Protein AF-A0A7L9FG25-F1 (afdb_monomer_lite)

Organism: NCBI:txid2776706

pLDDT: mean 72.59, std 17.04, range [44.47, 93.38]

Foldseek 3Di:
DDDDDDPPPPDPDDDDDDPPPDDPDPPPDDPFDAAPVPRHGFDQDPVVRWTADPVVRDTHD

Structure (mmCIF, N/CA/C/O backbone):
data_AF-A0A7L9FG25-F1
#
_entry.id   AF-A0A7L9FG25-F1
#
loop_
_atom_site.group_PDB
_atom_site.id
_atom_site.type_symbol
_atom_site.label_atom_id
_atom_site.label_alt_id
_atom_site.label_comp_id
_atom_site.label_asym_id
_atom_site.label_entity_id
_atom_site.label_seq_id
_atom_site.pdbx_PDB_ins_code
_atom_site.Cartn_x
_atom_site.Cartn_y
_atom_site.Cartn_z
_atom_site.occupancy
_atom_site.B_iso_or_equiv
_atom_site.auth_seq_id
_atom_site.auth_comp_id
_atom_site.auth_asym_id
_atom_site.auth_atom_id
_atom_site.pdbx_PDB_model_num
ATOM 1 N N . MET A 1 1 ? 47.631 -21.689 -48.216 1.00 52.28 1 MET A N 1
ATOM 2 C CA . MET A 1 1 ? 47.399 -20.980 -46.938 1.00 52.28 1 MET A CA 1
ATOM 3 C C . MET A 1 1 ? 46.494 -19.796 -47.247 1.00 52.28 1 MET A C 1
ATOM 5 O O . MET A 1 1 ? 46.985 -18.769 -47.686 1.00 52.28 1 MET A O 1
ATOM 9 N N . ASN A 1 2 ? 45.174 -19.974 -47.137 1.00 44.47 2 ASN A N 1
ATOM 10 C CA . ASN A 1 2 ? 44.191 -18.944 -47.486 1.00 44.47 2 ASN A CA 1
ATOM 11 C C . ASN A 1 2 ? 43.645 -18.320 -46.204 1.00 44.47 2 ASN A C 1
ATOM 13 O O . ASN A 1 2 ? 42.958 -18.993 -45.438 1.00 44.47 2 ASN A O 1
ATOM 17 N N . LEU A 1 3 ? 43.950 -17.044 -45.980 1.00 54.91 3 LEU A N 1
ATOM 18 C CA . LEU A 1 3 ? 43.373 -16.260 -44.896 1.00 54.91 3 LEU A CA 1
ATOM 19 C C . LEU A 1 3 ? 42.117 -15.561 -45.436 1.00 54.91 3 LEU A C 1
ATOM 21 O O . LEU A 1 3 ? 42.209 -14.624 -46.226 1.00 54.91 3 LEU A O 1
ATOM 25 N N . VAL A 1 4 ? 40.940 -16.072 -45.074 1.00 59.66 4 VAL A N 1
ATOM 26 C CA . VAL A 1 4 ? 39.651 -15.494 -45.474 1.00 59.66 4 VAL A CA 1
ATOM 27 C C . VAL A 1 4 ? 39.354 -14.280 -44.596 1.00 59.66 4 VAL A C 1
ATOM 29 O O . VAL A 1 4 ? 39.183 -14.403 -43.383 1.00 59.66 4 VAL A O 1
ATOM 32 N N . LEU A 1 5 ? 39.280 -13.118 -45.244 1.00 57.72 5 LEU A N 1
ATOM 33 C CA . LEU A 1 5 ? 38.726 -11.868 -44.731 1.00 57.72 5 LEU A CA 1
ATOM 34 C C . LEU A 1 5 ? 37.354 -12.110 -44.085 1.00 57.72 5 LEU A C 1
ATOM 36 O O . LEU A 1 5 ? 36.434 -12.601 -44.736 1.00 57.72 5 LEU A O 1
ATOM 40 N N . LYS A 1 6 ? 37.197 -11.712 -42.823 1.00 56.91 6 LYS A N 1
ATOM 41 C CA . LYS A 1 6 ? 35.886 -11.556 -42.185 1.00 56.91 6 LYS A CA 1
ATOM 42 C C . LYS A 1 6 ? 35.772 -10.145 -41.630 1.00 56.91 6 LYS A C 1
ATOM 44 O O . LYS A 1 6 ? 35.912 -9.923 -40.434 1.00 56.91 6 LYS A O 1
ATOM 49 N N . VAL A 1 7 ? 35.522 -9.194 -42.523 1.00 59.94 7 VAL A N 1
ATOM 50 C CA . VAL A 1 7 ? 34.829 -7.959 -42.157 1.00 59.94 7 VAL A CA 1
ATOM 51 C C . VAL A 1 7 ? 33.374 -8.154 -42.565 1.00 59.94 7 VAL A C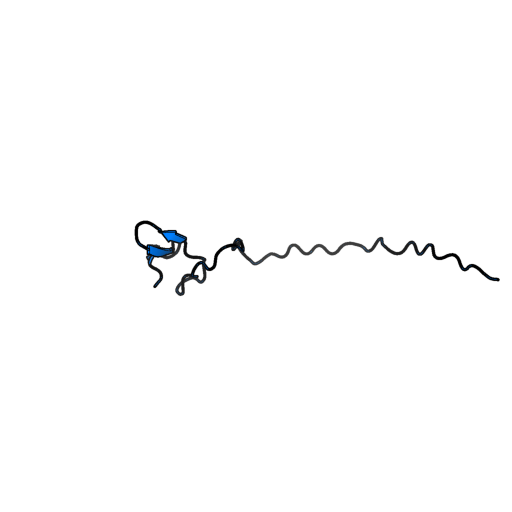 1
ATOM 53 O O . VAL A 1 7 ? 33.004 -7.979 -43.719 1.00 59.94 7 VAL A O 1
ATOM 56 N N . THR A 1 8 ? 32.551 -8.644 -41.642 1.00 55.38 8 THR A N 1
ATOM 57 C CA . THR A 1 8 ? 31.100 -8.678 -41.839 1.00 55.38 8 THR A CA 1
ATOM 58 C C . THR A 1 8 ? 30.519 -7.435 -41.185 1.00 55.38 8 THR A C 1
ATOM 60 O O . THR A 1 8 ? 30.202 -7.428 -39.997 1.00 55.38 8 THR A O 1
ATOM 63 N N . ASP A 1 9 ? 30.429 -6.386 -41.997 1.00 58.88 9 ASP A N 1
ATOM 64 C CA . ASP A 1 9 ? 29.655 -5.158 -41.808 1.00 58.88 9 ASP A CA 1
ATOM 65 C C . ASP A 1 9 ? 28.143 -5.478 -41.785 1.00 58.88 9 ASP A C 1
ATOM 67 O O . ASP A 1 9 ? 27.384 -5.160 -42.691 1.00 58.88 9 ASP A O 1
ATOM 71 N N . GLN A 1 10 ? 27.694 -6.229 -40.780 1.00 57.81 10 GLN A N 1
ATOM 72 C CA . GLN A 1 10 ? 26.279 -6.545 -40.574 1.00 57.81 10 GLN A CA 1
ATOM 73 C C . GLN A 1 10 ? 25.869 -6.154 -39.160 1.00 57.81 10 GLN A C 1
ATOM 75 O O . GLN A 1 10 ? 25.709 -7.009 -38.293 1.00 57.81 10 GLN A O 1
ATOM 80 N N . ALA A 1 11 ? 25.691 -4.857 -38.915 1.00 58.59 11 ALA A N 1
ATOM 81 C CA . ALA A 1 11 ? 25.033 -4.406 -37.689 1.00 58.59 11 ALA A CA 1
ATOM 82 C C . ALA A 1 11 ? 24.369 -3.021 -37.803 1.00 58.59 11 ALA A C 1
ATOM 84 O O . ALA A 1 11 ? 24.335 -2.280 -36.827 1.00 58.59 11 ALA A O 1
ATOM 85 N N . VAL A 1 12 ? 23.790 -2.665 -38.954 1.00 58.47 12 VAL A N 1
ATOM 86 C CA . VAL A 1 12 ? 22.761 -1.609 -38.994 1.00 58.47 12 VAL A CA 1
ATOM 87 C C . VAL A 1 12 ? 21.418 -2.285 -39.243 1.00 58.47 12 VAL A C 1
ATOM 89 O O . VAL A 1 12 ? 21.015 -2.483 -40.383 1.00 58.47 12 VAL A O 1
ATOM 92 N N . LYS A 1 13 ? 20.742 -2.695 -38.161 1.00 62.38 13 LYS A N 1
ATOM 93 C CA . LYS A 1 13 ? 19.3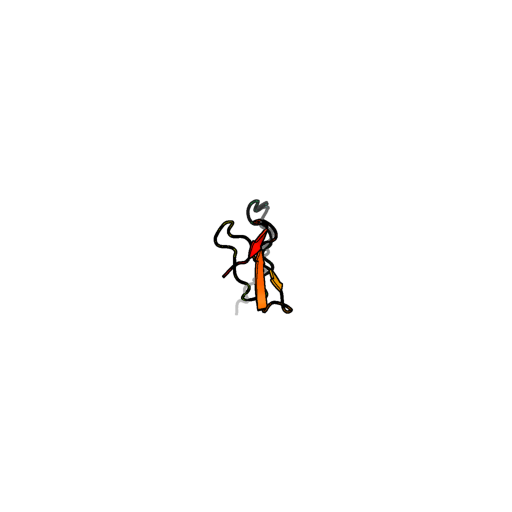64 -3.202 -38.202 1.00 62.38 13 LYS A CA 1
ATOM 94 C C . LYS A 1 13 ? 18.433 -2.228 -37.481 1.00 62.38 13 LYS A C 1
ATOM 96 O O . LYS A 1 13 ? 18.245 -2.282 -36.273 1.00 62.38 13 LYS A O 1
ATOM 101 N N . GLU A 1 14 ? 17.977 -1.271 -38.275 1.00 62.44 14 GLU A N 1
ATOM 102 C CA . GLU A 1 14 ? 16.610 -0.758 -38.386 1.00 62.44 14 GLU A CA 1
ATOM 103 C C . GLU A 1 14 ? 15.668 -0.922 -37.176 1.00 62.44 14 GLU A C 1
ATOM 105 O O . GLU A 1 14 ? 15.209 -2.012 -36.847 1.00 62.44 14 GLU A O 1
ATOM 110 N N . HIS A 1 15 ? 15.326 0.231 -36.591 1.00 61.12 15 HIS A N 1
ATOM 111 C CA . HIS A 1 15 ? 13.974 0.625 -36.177 1.00 61.12 15 HIS A CA 1
ATOM 112 C C . HIS A 1 15 ? 13.038 -0.489 -35.666 1.00 61.12 15 HIS A C 1
ATOM 114 O O . HIS A 1 15 ? 12.226 -1.041 -36.407 1.00 61.12 15 HIS A O 1
ATOM 120 N N . GLN A 1 16 ? 13.005 -0.673 -34.344 1.00 55.94 16 GLN A N 1
ATOM 121 C CA . GLN A 1 16 ? 11.776 -1.080 -33.668 1.00 55.94 16 GLN A CA 1
ATOM 122 C C . GLN A 1 16 ? 11.512 -0.151 -32.487 1.00 55.94 16 GLN A C 1
ATOM 124 O O . GLN A 1 16 ? 12.001 -0.332 -31.374 1.00 55.94 16 GLN A O 1
ATOM 129 N N . ILE A 1 17 ? 10.705 0.869 -32.766 1.00 61.72 17 ILE A N 1
ATOM 130 C CA . ILE A 1 17 ? 9.969 1.616 -31.760 1.00 61.72 17 ILE A CA 1
ATOM 131 C C . ILE A 1 17 ? 9.152 0.600 -30.949 1.00 61.72 17 ILE A C 1
ATOM 133 O O . ILE A 1 17 ? 8.175 0.043 -31.443 1.00 61.72 17 ILE A O 1
ATOM 137 N N . VAL A 1 18 ? 9.542 0.361 -29.700 1.00 58.59 18 VAL A N 1
ATOM 138 C CA . VAL A 1 18 ? 8.654 -0.189 -28.674 1.00 58.59 18 VAL A CA 1
ATOM 139 C C . VAL A 1 18 ? 8.569 0.829 -27.550 1.00 58.59 18 VAL A C 1
ATOM 141 O O . VAL A 1 18 ? 9.233 0.727 -26.524 1.00 58.59 18 VAL A O 1
ATOM 144 N N . VAL A 1 19 ? 7.714 1.838 -27.724 1.00 56.88 19 VAL A N 1
ATOM 145 C CA . VAL A 1 19 ? 7.129 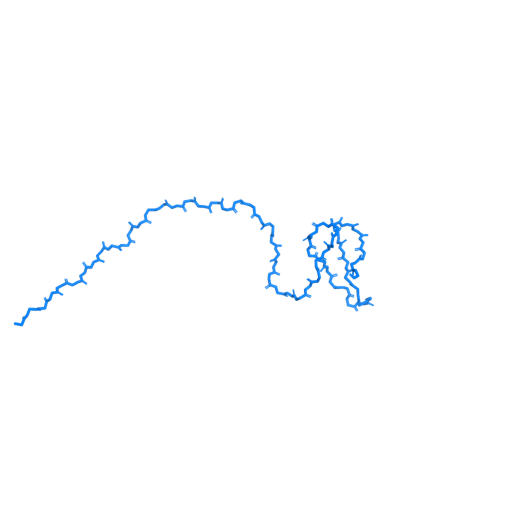2.489 -26.550 1.00 56.88 19 VAL A CA 1
ATOM 146 C C . VAL A 1 19 ? 6.260 1.437 -25.869 1.00 56.88 19 VAL A C 1
ATOM 148 O O . VAL A 1 19 ? 5.085 1.264 -26.183 1.00 56.88 19 VAL A O 1
ATOM 151 N N . LYS A 1 20 ? 6.876 0.662 -24.972 1.00 60.22 20 LYS A N 1
ATOM 152 C CA . LYS A 1 20 ? 6.182 -0.202 -24.023 1.00 60.22 20 LYS A CA 1
ATOM 153 C C . LYS A 1 20 ? 5.428 0.719 -23.065 1.00 60.22 20 LYS A C 1
ATOM 155 O O . LYS A 1 20 ? 5.870 1.010 -21.962 1.00 60.22 20 LYS A O 1
ATOM 160 N N . VAL A 1 21 ? 4.289 1.225 -23.525 1.00 66.81 21 VAL A N 1
ATOM 161 C CA . VAL A 1 21 ? 3.209 1.608 -22.628 1.00 66.81 21 VAL A CA 1
ATOM 162 C C . VAL A 1 21 ? 2.834 0.366 -21.816 1.00 66.81 21 VAL A C 1
ATOM 164 O O . VAL A 1 21 ? 2.876 -0.748 -22.344 1.00 66.81 21 VAL A O 1
ATOM 167 N N . LEU A 1 22 ? 2.445 0.599 -20.558 1.00 62.41 22 LEU A N 1
ATOM 168 C CA . LEU A 1 22 ? 1.987 -0.350 -19.528 1.00 62.41 22 LEU A CA 1
ATOM 169 C C . LEU A 1 22 ? 3.078 -0.827 -18.546 1.00 62.41 22 LEU A C 1
ATOM 171 O O . LEU A 1 22 ? 3.725 -1.851 -18.757 1.00 62.41 22 LEU A O 1
ATOM 175 N N . GLY A 1 23 ? 3.190 -0.121 -17.414 1.00 51.88 23 GLY A N 1
ATOM 176 C CA . GLY A 1 23 ? 3.777 -0.667 -16.187 1.00 51.88 23 GLY A CA 1
ATOM 177 C C . GLY A 1 23 ? 4.445 0.372 -15.297 1.00 51.88 23 GLY A C 1
ATOM 178 O O . GLY A 1 23 ? 5.661 0.498 -15.322 1.00 51.88 23 GLY A O 1
ATOM 179 N N . SER A 1 24 ? 3.648 1.116 -14.528 1.00 50.47 24 SER A N 1
ATOM 180 C CA . SER A 1 24 ? 4.088 2.037 -13.476 1.00 50.47 24 SER A CA 1
ATOM 181 C C . SER A 1 24 ? 5.274 1.506 -12.672 1.00 50.47 24 SER A C 1
ATOM 183 O O . SER A 1 24 ? 5.253 0.368 -12.206 1.00 50.47 24 SER A O 1
ATOM 185 N N . GLY A 1 25 ? 6.274 2.368 -12.482 1.00 56.53 25 GLY A N 1
ATOM 186 C CA . GLY A 1 25 ? 7.487 2.079 -11.732 1.00 56.53 25 GLY A CA 1
ATOM 187 C C . GLY A 1 25 ? 7.209 1.495 -10.351 1.00 56.53 25 GLY A C 1
ATOM 188 O O . GLY A 1 25 ? 6.815 2.202 -9.426 1.00 56.53 25 GLY A O 1
ATOM 189 N N . VAL A 1 26 ? 7.481 0.203 -10.207 1.00 48.62 26 VAL A N 1
ATOM 190 C CA . VAL A 1 26 ? 7.878 -0.362 -8.927 1.00 48.62 26 VAL A CA 1
ATOM 191 C C . VAL A 1 26 ? 9.395 -0.461 -8.968 1.00 48.62 26 VAL A C 1
ATOM 193 O O . VAL A 1 26 ? 9.968 -1.300 -9.655 1.00 48.62 26 VAL A O 1
ATOM 196 N N . SER A 1 27 ? 10.050 0.489 -8.307 1.00 52.97 27 SER A N 1
ATOM 197 C CA . SER A 1 27 ? 11.494 0.486 -8.118 1.00 52.97 27 SER A CA 1
ATOM 198 C C . SER A 1 27 ? 11.875 -0.791 -7.376 1.00 52.97 27 SER A C 1
ATOM 200 O O . SER A 1 27 ? 11.547 -0.983 -6.205 1.00 52.97 27 SER A O 1
ATOM 202 N N . GLU A 1 28 ? 12.524 -1.677 -8.108 1.00 53.25 28 GLU A N 1
ATOM 203 C CA . GLU A 1 28 ? 13.008 -2.985 -7.702 1.00 53.25 28 GLU A CA 1
ATOM 204 C C . GLU A 1 28 ? 14.128 -2.834 -6.659 1.00 53.25 28 GLU A C 1
ATOM 206 O O . GLU A 1 28 ? 15.297 -2.848 -7.015 1.00 53.25 28 GLU A O 1
ATOM 211 N N . ALA A 1 29 ? 13.798 -2.593 -5.380 1.00 51.44 29 ALA A N 1
ATOM 212 C CA . ALA A 1 29 ? 14.774 -2.626 -4.274 1.00 51.44 29 ALA A CA 1
ATOM 213 C C . ALA A 1 29 ? 14.139 -2.557 -2.869 1.00 51.44 29 ALA A C 1
ATOM 215 O O . ALA A 1 29 ? 14.541 -1.762 -2.023 1.00 51.44 29 ALA A O 1
ATOM 216 N N . SER A 1 30 ? 13.143 -3.383 -2.572 1.00 48.34 30 SER A N 1
ATOM 217 C CA . SER A 1 30 ? 12.900 -3.824 -1.195 1.00 48.34 30 SER A CA 1
ATOM 218 C C . SER A 1 30 ? 11.934 -4.990 -1.251 1.00 48.34 30 SER A C 1
ATOM 220 O O . SER A 1 30 ? 11.024 -4.974 -2.074 1.00 48.34 30 SER A O 1
ATOM 222 N N . ALA A 1 31 ? 12.059 -5.966 -0.360 1.00 57.22 31 ALA A N 1
ATOM 223 C CA . ALA A 1 31 ? 10.999 -6.936 -0.090 1.00 57.22 31 ALA A CA 1
ATOM 224 C C . ALA A 1 31 ? 9.788 -6.240 0.582 1.00 57.22 31 ALA A C 1
ATOM 226 O O . ALA A 1 31 ? 9.333 -6.623 1.657 1.00 57.22 31 ALA A O 1
ATOM 227 N N . GLY A 1 32 ? 9.321 -5.136 -0.004 1.00 65.69 32 GLY A N 1
ATOM 228 C CA . GLY A 1 32 ? 8.202 -4.344 0.453 1.00 65.69 32 GLY A CA 1
ATOM 229 C C . GLY A 1 32 ? 6.917 -5.056 0.078 1.00 65.69 32 GLY A C 1
ATOM 230 O O . GLY A 1 32 ? 6.744 -5.496 -1.058 1.00 65.69 32 GLY A O 1
ATOM 231 N N . ARG A 1 33 ? 6.009 -5.192 1.043 1.00 81.19 33 ARG A N 1
ATOM 232 C CA . ARG A 1 33 ? 4.697 -5.775 0.774 1.00 81.19 33 ARG A CA 1
ATOM 233 C C . ARG A 1 33 ? 3.944 -4.946 -0.263 1.00 81.19 33 ARG A C 1
ATOM 235 O O . ARG A 1 33 ? 3.956 -3.717 -0.226 1.00 81.19 33 ARG A O 1
ATOM 242 N N . VAL A 1 34 ? 3.220 -5.630 -1.138 1.00 89.69 34 VAL A N 1
ATOM 243 C CA . VAL A 1 34 ? 2.221 -5.018 -2.020 1.00 89.69 34 VAL A CA 1
ATOM 244 C C . VAL A 1 34 ? 0.874 -4.938 -1.306 1.00 89.69 34 VAL A C 1
ATOM 246 O O . VAL A 1 34 ? 0.546 -5.783 -0.474 1.00 89.69 34 VAL A O 1
ATOM 249 N N . CYS A 1 35 ? 0.079 -3.916 -1.609 1.00 90.81 35 CYS A N 1
ATOM 250 C CA . CYS A 1 35 ? -1.271 -3.794 -1.078 1.00 90.81 35 CYS A CA 1
ATOM 251 C C . CYS A 1 35 ? -2.200 -4.808 -1.771 1.00 90.81 35 CYS A C 1
ATOM 253 O O . CYS A 1 35 ? -2.368 -4.717 -2.987 1.00 90.81 35 CYS A O 1
ATOM 255 N N . PRO A 1 36 ? -2.877 -5.713 -1.041 1.00 88.12 36 PRO A N 1
ATOM 256 C CA . PRO A 1 36 ? -3.770 -6.706 -1.647 1.00 88.12 36 PRO A CA 1
ATOM 257 C C . PRO A 1 36 ? -5.037 -6.089 -2.257 1.00 88.12 36 PRO A C 1
ATOM 259 O O . PRO A 1 36 ? -5.700 -6.722 -3.068 1.00 88.12 36 PRO A O 1
ATOM 262 N N . THR A 1 37 ? -5.390 -4.853 -1.886 1.00 89.81 37 THR A N 1
ATOM 263 C CA . THR A 1 37 ? -6.585 -4.171 -2.408 1.00 89.81 37 THR A CA 1
ATOM 264 C C . THR A 1 37 ? -6.361 -3.548 -3.785 1.00 89.81 37 THR A C 1
ATOM 266 O O . THR A 1 37 ? -7.276 -3.546 -4.600 1.00 89.81 37 THR A O 1
ATOM 269 N N . CYS A 1 38 ? -5.1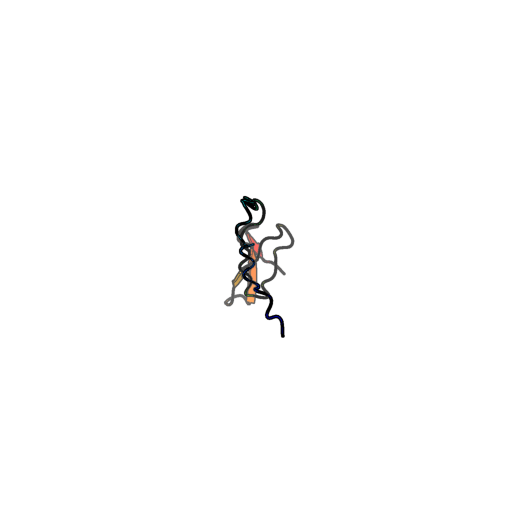76 -2.990 -4.050 1.00 91.56 38 CYS A N 1
ATOM 270 C CA . CYS A 1 38 ? -4.908 -2.258 -5.297 1.00 91.56 38 CYS A CA 1
ATOM 271 C C . CYS A 1 38 ? -3.684 -2.746 -6.079 1.00 91.56 38 CYS A C 1
ATOM 273 O O . CYS A 1 38 ? -3.436 -2.245 -7.169 1.00 91.56 38 CYS A O 1
ATOM 275 N N . GLY A 1 39 ? -2.894 -3.673 -5.531 1.00 86.81 39 GLY A N 1
ATOM 276 C CA . GLY A 1 39 ? -1.689 -4.208 -6.170 1.00 86.81 39 GLY A CA 1
ATOM 277 C C . GLY A 1 39 ? -0.485 -3.260 -6.191 1.00 86.81 39 GLY A C 1
ATOM 278 O O . GLY A 1 39 ? 0.556 -3.621 -6.730 1.00 86.81 39 GLY A O 1
ATOM 279 N N . LEU A 1 40 ? -0.592 -2.061 -5.607 1.00 87.56 40 LEU A N 1
ATOM 280 C CA . LEU A 1 40 ? 0.509 -1.092 -5.544 1.00 87.56 40 LEU A CA 1
ATOM 281 C C . LEU A 1 40 ? 1.457 -1.382 -4.368 1.00 87.56 40 LEU A C 1
ATOM 283 O O . LEU A 1 40 ? 1.010 -1.921 -3.350 1.00 87.56 40 LEU A O 1
ATOM 287 N N . PRO A 1 41 ? 2.743 -0.995 -4.458 1.00 88.50 41 PRO A N 1
ATOM 288 C CA . PRO A 1 41 ? 3.691 -1.171 -3.362 1.00 88.50 41 PRO A CA 1
ATOM 289 C C . PRO A 1 41 ? 3.255 -0.375 -2.126 1.00 88.50 41 PRO A C 1
ATOM 291 O O . PRO A 1 41 ? 2.839 0.782 -2.223 1.00 88.50 41 PRO A O 1
ATOM 294 N N . ALA A 1 42 ? 3.342 -0.999 -0.953 1.00 90.62 42 ALA A N 1
ATOM 295 C CA . ALA A 1 42 ? 3.109 -0.339 0.323 1.00 90.62 42 ALA A CA 1
ATOM 296 C C . ALA A 1 42 ? 4.435 0.147 0.920 1.00 90.62 42 ALA A C 1
ATOM 298 O O . ALA A 1 42 ? 5.475 -0.498 0.790 1.00 90.62 42 ALA A O 1
ATOM 299 N N . THR A 1 43 ? 4.396 1.280 1.614 1.00 90.12 43 THR A N 1
ATOM 300 C CA . THR A 1 43 ? 5.575 1.853 2.269 1.00 90.12 43 THR A CA 1
ATOM 301 C C . THR A 1 43 ? 5.673 1.330 3.693 1.00 90.12 43 THR A C 1
ATOM 303 O O . THR A 1 43 ? 4.693 1.361 4.438 1.00 90.12 43 THR A O 1
ATOM 306 N N . TYR A 1 44 ? 6.856 0.862 4.088 1.00 90.88 44 TYR A N 1
ATOM 307 C CA . TYR A 1 44 ? 7.115 0.469 5.468 1.00 90.88 44 TYR A CA 1
ATOM 308 C C . TYR A 1 44 ? 7.309 1.704 6.353 1.00 90.88 44 TYR A C 1
ATOM 310 O O . TYR A 1 44 ? 8.186 2.530 6.100 1.00 90.88 44 TYR A O 1
ATOM 318 N N . ILE A 1 45 ? 6.500 1.826 7.404 1.00 90.94 45 ILE A N 1
ATOM 319 C CA . ILE A 1 45 ? 6.606 2.887 8.404 1.00 90.94 45 ILE A CA 1
ATOM 320 C C . ILE A 1 45 ? 7.364 2.325 9.604 1.00 90.94 45 ILE A C 1
ATOM 322 O O . ILE A 1 45 ? 6.794 1.607 10.428 1.00 90.94 45 ILE A O 1
ATOM 326 N N . ASN A 1 46 ? 8.646 2.681 9.718 1.00 90.81 46 ASN A N 1
ATOM 327 C CA . ASN A 1 46 ? 9.531 2.149 10.757 1.00 90.81 46 ASN A CA 1
ATOM 328 C C . ASN A 1 46 ? 9.065 2.486 12.182 1.00 90.81 46 ASN A C 1
ATOM 330 O O . ASN A 1 46 ? 9.242 1.683 13.081 1.00 90.81 46 ASN A O 1
ATOM 334 N N . SER A 1 47 ? 8.419 3.634 12.399 1.00 91.81 47 SER A N 1
ATOM 335 C CA . SER A 1 47 ? 7.911 4.023 13.725 1.00 91.81 47 SER A CA 1
ATOM 336 C C . SER A 1 47 ? 6.765 3.145 14.236 1.00 91.81 47 SER A C 1
ATOM 338 O O . SER A 1 47 ? 6.500 3.126 15.432 1.00 91.81 47 SER A O 1
ATOM 340 N N . LEU A 1 48 ? 6.058 2.456 13.337 1.00 91.00 48 LEU A N 1
ATOM 341 C CA . LEU A 1 48 ? 4.882 1.641 13.660 1.00 91.00 48 LEU A CA 1
ATOM 342 C C . LEU A 1 48 ? 5.093 0.158 13.339 1.00 91.00 48 LEU A C 1
ATOM 344 O O . LEU A 1 48 ? 4.186 -0.640 13.567 1.00 91.00 48 LEU A O 1
ATOM 348 N N . ASN A 1 49 ? 6.243 -0.198 12.757 1.00 90.19 49 ASN A N 1
ATOM 349 C CA . ASN A 1 49 ? 6.540 -1.505 12.170 1.00 90.19 49 ASN A CA 1
ATOM 350 C C . ASN A 1 49 ? 5.397 -2.050 11.292 1.00 90.19 49 ASN A C 1
ATOM 352 O O . ASN A 1 49 ? 5.070 -3.237 11.321 1.00 90.19 49 ASN A O 1
ATOM 356 N N . LYS A 1 50 ? 4.750 -1.170 10.521 1.00 91.25 50 LYS A N 1
ATOM 357 C CA . LYS A 1 50 ? 3.582 -1.499 9.691 1.00 91.25 50 LYS A CA 1
ATOM 358 C C . LYS A 1 50 ? 3.762 -0.990 8.271 1.00 91.25 50 LYS A C 1
ATOM 360 O O . LYS A 1 50 ? 4.372 0.053 8.049 1.00 91.25 50 LYS A O 1
ATOM 365 N N . PHE A 1 51 ? 3.185 -1.709 7.314 1.00 91.88 51 PHE A N 1
ATOM 366 C CA . PHE A 1 51 ? 3.089 -1.248 5.934 1.00 91.88 51 PHE A CA 1
ATOM 367 C C . PHE A 1 51 ? 1.836 -0.391 5.766 1.00 91.88 51 PHE A C 1
ATOM 369 O O . PHE A 1 51 ? 0.767 -0.746 6.259 1.00 91.88 51 PHE A O 1
ATOM 376 N N . TYR A 1 52 ? 1.955 0.732 5.066 1.00 91.75 52 TYR A N 1
ATOM 377 C CA . TYR A 1 52 ? 0.837 1.617 4.758 1.00 91.75 52 TYR A CA 1
ATOM 378 C C . TYR A 1 52 ? 0.735 1.845 3.254 1.00 91.75 52 TYR A C 1
ATOM 380 O O . TYR A 1 52 ? 1.717 2.154 2.577 1.00 91.75 52 TYR A O 1
ATOM 388 N N . CYS A 1 53 ? -0.475 1.687 2.725 1.00 93.31 53 CYS A N 1
ATOM 389 C CA . CYS A 1 53 ? -0.785 1.967 1.337 1.00 93.31 53 CYS A CA 1
ATOM 390 C C . CYS A 1 53 ? -1.365 3.379 1.215 1.00 93.31 53 CYS A C 1
ATOM 392 O O . CYS A 1 53 ? -2.495 3.629 1.635 1.00 93.31 53 CYS A O 1
ATOM 394 N N . PHE A 1 54 ? -0.625 4.285 0.574 1.00 91.56 54 PHE A N 1
ATOM 395 C CA . PHE A 1 54 ? -1.073 5.659 0.322 1.00 91.56 54 PHE A CA 1
ATOM 396 C C . PHE A 1 54 ? -2.225 5.758 -0.683 1.00 91.56 54 PHE A C 1
ATOM 398 O O . PHE A 1 54 ? -3.004 6.706 -0.626 1.00 91.56 54 PHE A O 1
ATOM 405 N N . ASN A 1 55 ? -2.374 4.766 -1.565 1.00 91.12 55 ASN A N 1
ATOM 406 C CA . ASN A 1 55 ? -3.471 4.723 -2.529 1.00 91.12 55 ASN A CA 1
ATOM 407 C C . ASN A 1 55 ? -4.803 4.372 -1.850 1.00 91.12 55 ASN A C 1
ATOM 409 O O . ASN A 1 55 ? -5.787 5.095 -1.970 1.00 91.12 55 ASN A O 1
ATOM 413 N N . CYS A 1 56 ? -4.819 3.280 -1.083 1.00 93.12 56 CYS A N 1
ATOM 414 C CA . CYS A 1 56 ? -6.015 2.817 -0.375 1.00 93.12 56 CYS A CA 1
ATOM 415 C C .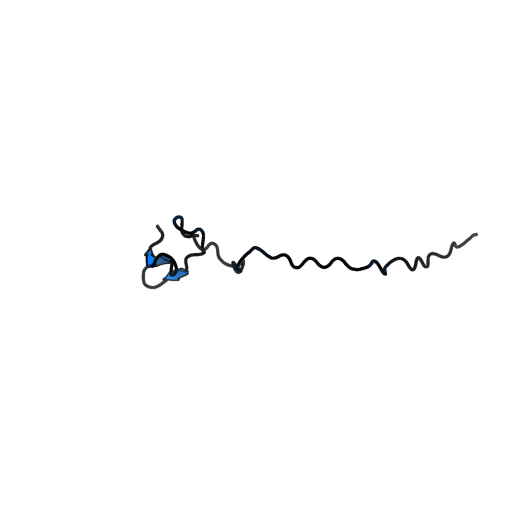 CYS A 1 56 ? -6.245 3.539 0.960 1.00 93.12 56 CYS A C 1
ATOM 417 O O . CYS A 1 56 ? -7.303 3.367 1.561 1.00 93.12 56 CYS A O 1
ATOM 419 N N . LYS A 1 57 ? -5.255 4.310 1.435 1.00 93.38 57 LYS A N 1
ATOM 420 C CA . LYS A 1 57 ? -5.222 4.975 2.748 1.00 93.38 57 LYS A CA 1
ATOM 421 C C . LYS A 1 57 ? -5.447 4.004 3.912 1.00 93.38 57 LYS A C 1
ATOM 423 O O . LYS A 1 57 ? -6.126 4.322 4.887 1.00 93.38 57 LYS A O 1
ATOM 428 N N . LYS A 1 58 ? -4.886 2.799 3.792 1.00 91.50 58 LYS A N 1
ATOM 429 C CA . LYS A 1 58 ? -5.059 1.685 4.735 1.00 91.50 58 LYS A CA 1
ATOM 430 C C . LYS A 1 58 ? -3.724 1.025 5.051 1.00 91.50 58 LYS A C 1
ATOM 432 O O . LYS A 1 58 ? -2.808 1.034 4.227 1.00 91.50 58 LYS A O 1
ATOM 437 N N . TYR A 1 59 ? -3.639 0.430 6.236 1.00 91.44 59 TYR A N 1
ATOM 438 C CA . TYR A 1 59 ? -2.523 -0.438 6.593 1.00 91.44 59 TYR A CA 1
ATOM 439 C C . TYR A 1 59 ? -2.604 -1.762 5.828 1.00 91.44 59 TYR A C 1
ATOM 441 O O . TYR A 1 59 ? -3.692 -2.233 5.499 1.00 91.44 59 TYR A O 1
ATOM 449 N N . VAL A 1 60 ? -1.439 -2.320 5.521 1.00 88.81 60 VAL A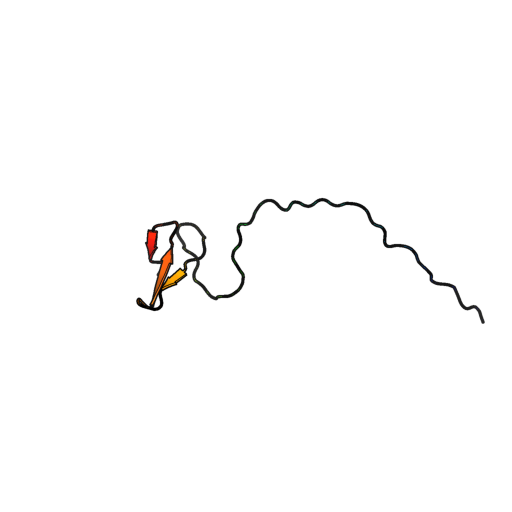 N 1
ATOM 450 C CA . VAL A 1 60 ? -1.263 -3.611 4.857 1.00 88.81 60 VAL A CA 1
ATOM 451 C C . VAL A 1 60 ? -0.690 -4.576 5.892 1.00 88.81 60 VAL A C 1
ATOM 453 O O . VAL A 1 60 ? 0.355 -4.290 6.485 1.00 88.81 60 VAL A O 1
ATOM 456 N N . GLU A 1 61 ? -1.397 -5.679 6.133 1.00 78.31 61 GLU A N 1
ATOM 457 C CA . GLU A 1 61 ? -1.072 -6.707 7.135 1.00 78.31 61 GLU A CA 1
ATOM 458 C C . GLU A 1 61 ? -0.666 -8.045 6.533 1.00 78.31 61 GLU A C 1
ATOM 460 O O . GLU A 1 61 ? -0.903 -8.283 5.327 1.00 78.31 61 GLU A O 1
#

Sequence (61 aa):
MNLVLKVTDQAVKEHQIVVKVLGSGVSEASAGRVCPTCGLPATYINSLNKFYCFNCKKYVE

Secondary structure (DSSP, 8-state):
---------------------------S---PPBPTTT-PBPEEETTTTEEEETTTTEEE-

Radius of gyration: 24.46 Å; chains: 1; bounding box: 54×27×61 Å